Protein AF-A0A3D5X705-F1 (afdb_monomer)

Foldseek 3Di:
DVVCQVVVQVVCVVVVHDRDHDDDWADAAEPPADPDPVVVVVCCVVVVAVDCQPCVHPDPNNVVSVPADPQLVVVLDVVVDTHRDYDYHYVVSSVVSRCVVCVVVPDDDDDDPDDDDDDDPDDDD

Sequence (125 aa):
FDVHRMLYDWLIEKLEIFQSNQYEFARLNLTYTVMSKRKLLQLVEEGYVSGWDDPRMPTICGLRRRGYTPESIRVFAERVGVAKRDNVIDLSLLEFCLREDLNKSAQRRMAVLNPLKVVITNYPE

Secondary structure (DSSP, 8-state):
-GGGHHHHHHHHHHHT-----------EEETT----HHHHHHHHHTTSSSSTT-TTS-SHHHHHHHT--HHHHHHHHHHH---SS-EEE-HHHHHHHHHHHHHHHSPP----SS------SS---

pLDDT: mean 93.66, std 4.55, range [69.75, 97.56]

Structure (mmCIF, N/CA/C/O backbone):
data_AF-A0A3D5X705-F1
#
_entry.id   AF-A0A3D5X705-F1
#
loop_
_atom_site.group_PDB
_atom_site.id
_atom_site.type_symbol
_atom_site.label_atom_id
_atom_site.label_alt_id
_atom_site.label_comp_id
_atom_site.label_asym_id
_atom_site.label_entity_id
_atom_site.label_seq_id
_atom_site.pdbx_PDB_ins_code
_atom_site.Cartn_x
_atom_site.Cartn_y
_atom_site.Cartn_z
_ato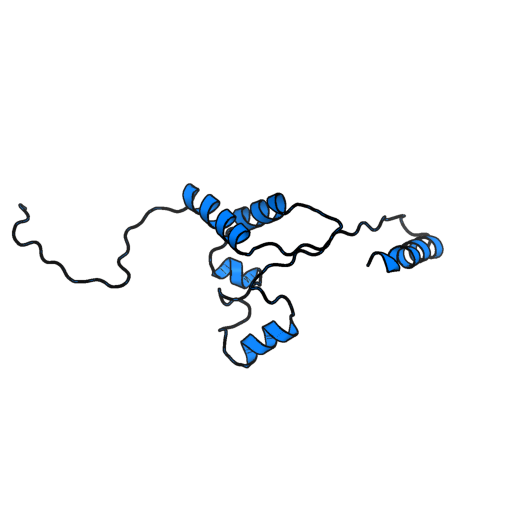m_site.occupancy
_atom_site.B_iso_or_equiv
_atom_site.auth_seq_id
_atom_site.auth_comp_id
_atom_site.auth_asym_id
_atom_site.auth_atom_id
_atom_site.pdbx_PDB_model_num
ATOM 1 N N . PHE A 1 1 ? 16.023 -5.071 -17.097 1.00 74.06 1 PHE A N 1
ATOM 2 C CA . PHE A 1 1 ? 16.507 -3.993 -17.984 1.00 74.06 1 PHE A CA 1
ATOM 3 C C . PHE A 1 1 ? 18.019 -4.021 -18.142 1.00 74.06 1 PHE A C 1
ATOM 5 O O . PHE A 1 1 ? 18.517 -3.486 -19.119 1.00 74.06 1 PHE A O 1
ATOM 12 N N . ASP A 1 2 ? 18.714 -4.752 -17.275 1.00 74.25 2 ASP A N 1
ATOM 13 C CA . ASP A 1 2 ? 20.167 -4.928 -17.266 1.00 74.25 2 ASP A CA 1
ATO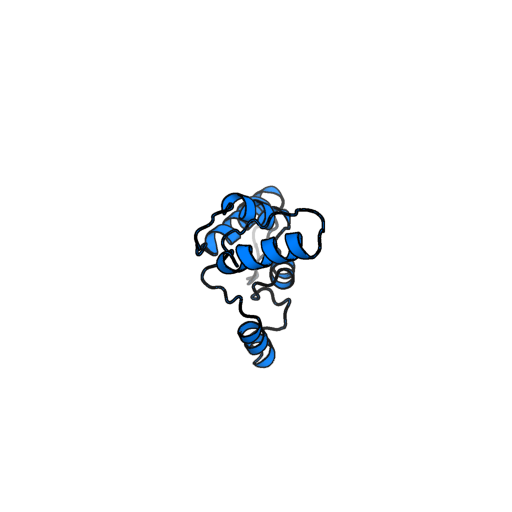M 14 C C . ASP A 1 2 ? 20.735 -5.373 -18.622 1.00 74.25 2 ASP A C 1
ATOM 16 O O . ASP A 1 2 ? 21.747 -4.848 -19.073 1.00 74.25 2 ASP A O 1
ATOM 20 N N . VAL A 1 3 ? 20.038 -6.277 -19.324 1.00 84.75 3 VAL A N 1
ATOM 21 C CA . VAL A 1 3 ? 20.436 -6.771 -20.658 1.00 84.75 3 VAL A CA 1
ATOM 22 C C . VAL A 1 3 ? 20.388 -5.671 -21.731 1.00 84.75 3 VAL A C 1
ATOM 24 O O . VAL A 1 3 ? 21.088 -5.749 -22.734 1.00 84.75 3 VAL A O 1
ATOM 27 N N . HIS A 1 4 ? 19.589 -4.621 -21.530 1.00 90.50 4 HIS A N 1
ATOM 28 C CA . HIS A 1 4 ? 19.430 -3.528 -22.492 1.00 90.50 4 HIS A CA 1
ATOM 29 C C . HIS A 1 4 ? 20.428 -2.388 -22.291 1.00 90.50 4 HIS A C 1
ATOM 31 O O . HIS A 1 4 ? 20.428 -1.460 -23.096 1.00 90.50 4 HIS A O 1
ATOM 37 N N . ARG A 1 5 ? 21.295 -2.445 -21.271 1.00 90.38 5 ARG A N 1
ATOM 38 C CA . ARG A 1 5 ? 22.257 -1.369 -21.006 1.00 90.38 5 ARG A CA 1
ATOM 39 C C . ARG A 1 5 ? 23.184 -1.116 -22.195 1.00 90.38 5 ARG A C 1
ATOM 41 O O . ARG A 1 5 ? 23.364 0.025 -22.584 1.00 90.38 5 ARG A O 1
ATOM 48 N N . MET A 1 6 ? 23.656 -2.175 -22.853 1.00 91.56 6 MET A N 1
ATOM 49 C CA . MET A 1 6 ? 24.499 -2.040 -24.049 1.00 91.56 6 MET A CA 1
ATOM 50 C C . MET A 1 6 ? 23.798 -1.281 -25.184 1.00 91.56 6 MET A C 1
ATOM 52 O O . MET A 1 6 ? 24.434 -0.514 -25.896 1.00 91.56 6 MET A O 1
ATOM 56 N N . LEU A 1 7 ? 22.487 -1.481 -25.349 1.00 94.31 7 LEU A N 1
ATOM 57 C CA . LEU A 1 7 ? 21.700 -0.751 -26.343 1.00 94.31 7 LEU A CA 1
ATOM 58 C C . LEU A 1 7 ? 21.486 0.711 -25.927 1.00 94.31 7 LEU A C 1
ATOM 60 O O . LEU A 1 7 ? 21.540 1.595 -26.776 1.00 94.31 7 LEU A O 1
ATOM 64 N N . TYR A 1 8 ? 21.256 0.960 -24.635 1.00 94.81 8 TYR A N 1
ATOM 65 C CA . TYR A 1 8 ? 21.140 2.307 -24.071 1.00 94.81 8 TYR A CA 1
ATOM 66 C C . TYR A 1 8 ? 22.425 3.116 -24.300 1.00 94.81 8 TYR A C 1
ATOM 68 O O . TYR A 1 8 ? 22.373 4.210 -24.859 1.00 94.81 8 TYR A O 1
ATOM 76 N N . ASP A 1 9 ? 23.576 2.532 -23.961 1.00 93.62 9 ASP A N 1
ATOM 77 C CA . ASP A 1 9 ? 24.892 3.154 -24.126 1.00 93.62 9 ASP A CA 1
ATOM 78 C C . ASP A 1 9 ? 25.210 3.399 -25.609 1.00 93.62 9 ASP A C 1
ATOM 80 O O . ASP A 1 9 ? 25.681 4.474 -25.980 1.00 93.62 9 ASP A O 1
ATOM 84 N N . TRP A 1 10 ? 24.875 2.439 -26.480 1.00 94.94 10 TRP A N 1
ATOM 85 C CA . TRP A 1 10 ? 25.052 2.583 -27.926 1.00 94.94 10 TRP A CA 1
ATOM 86 C C . TRP A 1 10 ? 24.226 3.738 -28.505 1.00 94.94 10 TRP A C 1
ATOM 88 O O . TRP A 1 10 ? 24.728 4.495 -29.334 1.00 94.94 10 TRP A O 1
ATOM 98 N N . LEU A 1 11 ? 22.972 3.910 -28.070 1.00 95.75 11 LEU A N 1
ATOM 99 C CA . LEU A 1 11 ? 22.134 5.028 -28.516 1.00 95.75 11 LEU A CA 1
ATOM 100 C C . LEU A 1 11 ? 22.716 6.378 -28.084 1.00 95.75 11 LEU A C 1
ATOM 102 O O . LEU A 1 11 ? 22.697 7.318 -28.873 1.00 95.75 11 LEU A O 1
ATOM 106 N N . ILE A 1 12 ? 23.254 6.470 -26.866 1.00 95.62 12 ILE A N 1
ATOM 107 C CA . ILE A 1 12 ? 23.916 7.688 -26.380 1.00 95.62 12 ILE A CA 1
ATOM 108 C C . ILE A 1 12 ? 25.133 8.024 -27.239 1.00 95.62 12 ILE A C 1
ATOM 110 O O . ILE A 1 12 ? 25.276 9.169 -27.662 1.00 95.62 12 ILE A O 1
ATOM 114 N N . GLU A 1 13 ? 25.971 7.025 -27.531 1.00 95.38 13 GLU A N 1
ATOM 115 C CA . GLU A 1 13 ? 27.156 7.192 -28.373 1.00 95.38 13 GLU A CA 1
ATOM 116 C C . GLU A 1 13 ? 26.778 7.657 -29.786 1.00 95.38 13 GLU A C 1
ATOM 118 O O . GLU A 1 13 ? 27.350 8.616 -30.294 1.00 95.38 13 GLU A O 1
ATOM 123 N N . LYS A 1 14 ? 25.797 7.006 -30.427 1.00 97.00 14 LYS A N 1
ATOM 124 C CA . LYS A 1 14 ? 25.426 7.308 -31.821 1.00 97.00 14 LYS A CA 1
ATOM 125 C C . LYS A 1 14 ? 24.657 8.602 -32.007 1.00 97.00 14 LYS A C 1
ATOM 127 O O . LYS A 1 14 ? 24.706 9.163 -33.097 1.00 97.00 14 LYS A O 1
ATOM 132 N N . LEU A 1 15 ? 23.933 9.050 -30.988 1.00 97.06 15 LEU A N 1
ATOM 133 C CA . LEU A 1 15 ? 23.209 10.317 -31.032 1.00 97.06 15 LEU A CA 1
ATOM 134 C C . LEU A 1 15 ? 24.053 11.494 -30.523 1.00 97.06 15 LEU A C 1
ATOM 136 O O . LEU A 1 15 ? 23.573 12.622 -30.580 1.00 97.06 15 LEU A O 1
ATOM 140 N N . GLU A 1 16 ? 25.271 11.242 -30.024 1.00 95.44 16 GLU A N 1
ATOM 141 C CA . GLU A 1 16 ? 26.184 12.253 -29.466 1.00 95.44 16 GLU A CA 1
ATOM 142 C C . GLU A 1 16 ? 25.519 13.127 -28.381 1.00 95.44 16 GLU A C 1
ATOM 144 O O . GLU A 1 16 ? 25.764 14.328 -28.257 1.00 95.44 16 GLU A O 1
ATOM 149 N N . ILE A 1 17 ? 24.637 12.515 -27.584 1.00 95.88 17 ILE A N 1
ATOM 150 C CA . ILE A 1 17 ? 23.885 13.188 -26.517 1.00 95.88 17 ILE A CA 1
ATOM 151 C C . ILE A 1 17 ? 24.608 13.104 -25.169 1.00 95.88 17 ILE A C 1
ATOM 153 O O . ILE A 1 17 ? 25.606 12.405 -25.005 1.00 95.88 17 ILE A O 1
ATOM 157 N N . PHE A 1 18 ? 24.073 13.815 -24.169 1.00 95.75 18 PHE A N 1
ATOM 158 C CA . PHE A 1 18 ? 24.590 13.789 -22.802 1.00 95.75 18 PHE A CA 1
ATOM 159 C C . PHE A 1 18 ? 24.775 12.353 -22.292 1.00 95.75 18 PHE A C 1
ATOM 161 O O . PHE A 1 18 ? 23.845 11.540 -22.320 1.00 95.75 18 PHE A O 1
ATOM 168 N N . GLN A 1 19 ? 25.972 12.073 -21.773 1.00 91.75 19 GLN A N 1
ATOM 169 C CA . GLN A 1 19 ? 26.382 10.747 -21.326 1.00 91.75 19 GLN A CA 1
ATOM 170 C C . GLN A 1 19 ? 25.759 10.389 -19.971 1.00 91.75 19 GLN A C 1
ATOM 172 O O . GLN A 1 19 ? 26.396 10.404 -18.918 1.00 91.75 19 GLN A O 1
ATOM 177 N N . SER A 1 20 ? 24.461 10.101 -20.009 1.00 94.81 20 SER A N 1
ATOM 178 C CA . SER A 1 20 ? 23.710 9.600 -18.863 1.00 94.81 20 SER A CA 1
ATOM 179 C C . SER A 1 20 ? 24.044 8.133 -18.583 1.00 94.81 20 SER A C 1
ATOM 181 O O . SER A 1 20 ? 24.300 7.360 -19.500 1.00 94.81 20 SER A O 1
ATOM 183 N N . ASN A 1 21 ? 24.007 7.744 -17.309 1.00 91.19 21 ASN A N 1
ATOM 184 C CA . ASN A 1 21 ? 24.278 6.374 -16.879 1.00 91.19 21 ASN A CA 1
ATOM 185 C C . ASN A 1 21 ? 22.982 5.687 -16.437 1.00 91.19 21 ASN A C 1
ATOM 187 O O . ASN A 1 21 ? 22.205 6.261 -15.669 1.00 91.19 21 ASN A O 1
ATOM 191 N N . GLN A 1 22 ? 22.773 4.444 -16.874 1.00 92.88 22 GLN A N 1
ATOM 192 C CA . GLN A 1 22 ? 21.658 3.614 -16.421 1.00 92.88 22 GLN A CA 1
ATOM 193 C C . GLN A 1 22 ? 22.065 2.798 -15.185 1.00 92.88 22 GLN A C 1
ATOM 195 O O . GLN A 1 22 ? 22.982 1.975 -15.239 1.00 92.88 22 GLN A O 1
ATOM 200 N N . TYR A 1 23 ? 21.345 2.998 -14.079 1.00 91.38 23 TYR A N 1
ATOM 201 C CA . TYR A 1 23 ? 21.489 2.212 -12.854 1.00 91.38 23 TYR A CA 1
ATOM 202 C C . TYR A 1 23 ? 20.176 1.512 -12.521 1.00 91.38 23 TYR A C 1
ATOM 204 O O . TYR A 1 23 ? 19.157 2.147 -12.259 1.00 91.38 23 TYR A O 1
ATOM 212 N N . GLU A 1 24 ? 20.210 0.189 -12.516 1.00 91.19 24 GLU A N 1
ATOM 213 C CA . GLU A 1 24 ? 19.068 -0.661 -12.232 1.00 91.19 24 GLU A CA 1
ATOM 214 C C . GLU A 1 24 ? 19.116 -1.168 -10.792 1.00 91.19 24 GLU A C 1
ATOM 216 O O . GLU A 1 24 ? 20.173 -1.456 -10.218 1.00 91.19 24 GLU A O 1
ATOM 221 N N . PHE A 1 25 ? 17.928 -1.304 -10.222 1.00 92.06 25 PHE A N 1
ATOM 222 C CA . PHE A 1 25 ? 17.693 -1.900 -8.921 1.00 92.06 25 PHE A CA 1
ATOM 223 C C . PHE A 1 25 ? 16.496 -2.845 -9.011 1.00 92.06 25 PHE A C 1
ATOM 225 O O . PHE A 1 25 ? 15.666 -2.755 -9.922 1.00 92.06 25 PHE A O 1
ATOM 232 N N . ALA A 1 26 ? 16.434 -3.781 -8.072 1.00 90.81 26 ALA A N 1
ATOM 233 C CA . ALA A 1 26 ? 15.373 -4.764 -8.002 1.00 90.81 26 ALA A CA 1
ATOM 234 C C . ALA A 1 26 ? 14.019 -4.101 -7.753 1.00 90.81 26 ALA A C 1
ATOM 236 O O . ALA A 1 26 ? 13.904 -3.084 -7.064 1.00 90.81 26 ALA A O 1
ATOM 237 N N . ARG A 1 27 ? 12.965 -4.708 -8.296 1.00 89.50 27 ARG A N 1
ATOM 238 C CA . ARG A 1 27 ? 11.605 -4.215 -8.076 1.00 89.50 27 ARG A CA 1
ATOM 239 C C . ARG A 1 27 ? 11.146 -4.565 -6.667 1.00 89.50 27 ARG A C 1
ATOM 241 O O . ARG A 1 27 ? 11.378 -5.671 -6.185 1.00 89.50 27 ARG A O 1
ATOM 248 N N . LEU A 1 28 ? 10.405 -3.646 -6.057 1.00 90.06 28 LEU A N 1
ATOM 249 C CA . LEU A 1 28 ? 9.678 -3.919 -4.827 1.00 90.06 28 LEU A CA 1
ATOM 250 C C . LEU A 1 28 ? 8.484 -4.832 -5.136 1.00 90.06 28 LEU A C 1
ATOM 252 O O . LEU A 1 28 ? 7.539 -4.416 -5.807 1.00 90.06 28 LEU A O 1
ATOM 256 N N . ASN A 1 29 ? 8.515 -6.056 -4.615 1.00 91.12 29 ASN A N 1
ATOM 257 C CA . ASN A 1 29 ? 7.368 -6.957 -4.615 1.00 91.12 29 ASN A CA 1
ATOM 258 C C . ASN A 1 29 ? 6.882 -7.159 -3.181 1.00 91.12 29 ASN A C 1
ATOM 260 O O . ASN A 1 29 ? 7.695 -7.310 -2.272 1.00 91.12 29 ASN A O 1
ATOM 264 N N . LEU A 1 30 ? 5.565 -7.180 -2.992 1.00 91.69 30 LEU A N 1
ATOM 265 C CA . LEU A 1 30 ? 4.925 -7.403 -1.698 1.00 91.69 30 LEU A CA 1
ATOM 266 C C . LEU A 1 30 ? 4.252 -8.777 -1.662 1.00 91.69 30 LEU A C 1
ATOM 268 O O . LEU 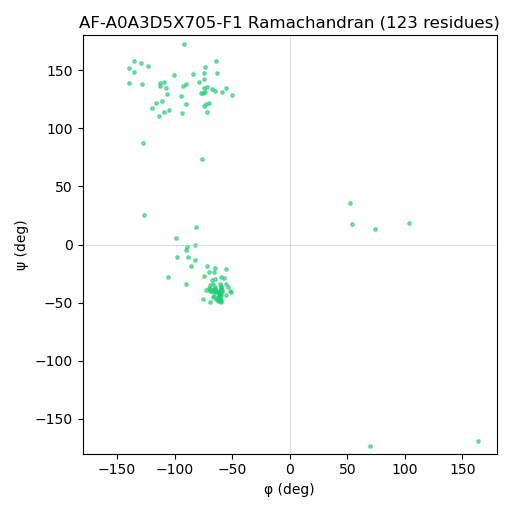A 1 30 ? 3.615 -9.182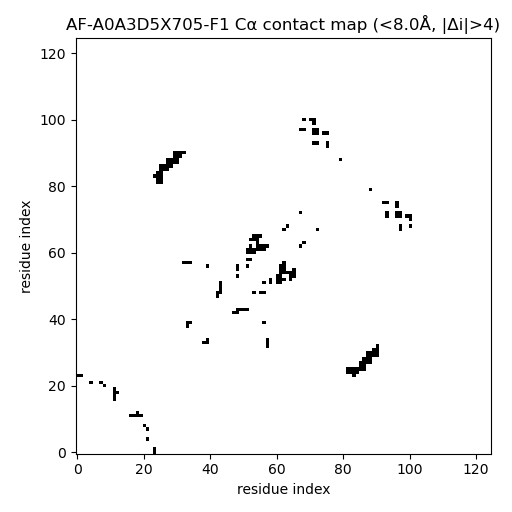 -2.639 1.00 91.69 30 LEU A O 1
ATOM 272 N N . THR A 1 31 ? 4.352 -9.479 -0.533 1.00 92.62 31 THR A N 1
ATOM 273 C CA . THR A 1 31 ? 3.529 -10.668 -0.264 1.00 92.62 31 THR A CA 1
ATOM 274 C C . THR A 1 31 ? 2.046 -10.287 -0.180 1.00 92.62 31 THR A C 1
ATOM 276 O O . THR A 1 31 ? 1.688 -9.124 0.032 1.00 92.62 31 THR A O 1
ATOM 279 N N . TYR A 1 32 ? 1.164 -11.272 -0.391 1.00 91.12 32 TYR A N 1
ATOM 280 C CA . TYR A 1 32 ? -0.302 -11.125 -0.310 1.00 91.12 32 TYR A CA 1
ATOM 281 C C . TYR A 1 32 ? -0.901 -10.013 -1.184 1.00 91.12 32 TYR A C 1
ATOM 283 O O . TYR A 1 32 ? -2.041 -9.602 -0.987 1.00 91.12 32 TYR A O 1
ATOM 291 N N . THR A 1 33 ? -0.143 -9.536 -2.170 1.00 91.75 33 THR A N 1
ATOM 292 C CA . THR A 1 33 ? -0.495 -8.368 -2.965 1.00 91.75 33 THR A CA 1
ATOM 293 C C . THR A 1 33 ? -0.416 -8.695 -4.447 1.00 91.75 33 THR A C 1
ATOM 295 O O . THR A 1 33 ? 0.519 -9.342 -4.919 1.00 91.75 33 THR A O 1
ATOM 298 N N . VAL A 1 34 ? -1.396 -8.217 -5.211 1.00 90.94 34 VAL A N 1
ATOM 299 C CA . VAL A 1 34 ? -1.413 -8.352 -6.667 1.00 90.94 34 VAL A CA 1
ATOM 300 C C . VAL A 1 34 ? -1.068 -7.011 -7.304 1.00 90.94 34 VAL A C 1
ATOM 302 O O . VAL A 1 34 ? -1.824 -6.057 -7.194 1.00 90.94 34 VAL A O 1
ATOM 305 N N . MET A 1 35 ? 0.054 -6.948 -8.020 1.00 86.62 35 MET A N 1
ATOM 306 C CA . MET A 1 35 ? 0.532 -5.704 -8.649 1.00 86.62 35 MET A CA 1
ATOM 307 C C . MET A 1 35 ? 0.168 -5.584 -10.138 1.00 86.62 35 MET A C 1
ATOM 309 O O . MET A 1 35 ? 0.354 -4.537 -10.755 1.00 86.62 35 MET A O 1
ATOM 313 N N . SER A 1 36 ? -0.325 -6.660 -10.759 1.00 92.56 36 SER A N 1
ATOM 314 C CA . SER A 1 36 ? -0.639 -6.657 -12.191 1.00 92.56 36 SER A CA 1
ATOM 315 C C . SER A 1 36 ? -1.888 -5.826 -12.473 1.00 92.56 36 SER A C 1
ATOM 317 O O . SER A 1 36 ? -2.975 -6.186 -12.024 1.00 92.56 36 SER A O 1
ATOM 319 N N . LYS A 1 37 ? -1.756 -4.788 -13.310 1.00 93.25 37 LYS A N 1
ATOM 320 C CA . LYS A 1 37 ? -2.880 -3.948 -13.757 1.00 93.25 37 LYS A CA 1
ATOM 321 C C . LYS A 1 37 ? -4.052 -4.769 -14.299 1.00 93.25 37 LYS A C 1
ATOM 323 O O . LYS A 1 37 ? -5.189 -4.461 -13.979 1.00 93.25 37 LYS A O 1
ATOM 328 N N . ARG A 1 38 ? -3.784 -5.825 -15.077 1.00 95.38 38 ARG A N 1
ATOM 329 C CA . ARG A 1 38 ? -4.834 -6.694 -15.639 1.00 95.38 38 ARG A CA 1
ATOM 330 C C . ARG A 1 38 ? -5.638 -7.398 -14.545 1.00 95.38 38 ARG A C 1
ATOM 332 O O . ARG A 1 38 ? -6.855 -7.418 -14.610 1.00 95.38 38 ARG A O 1
ATOM 339 N N . LYS A 1 39 ? -4.957 -7.950 -13.536 1.00 94.50 39 LYS A N 1
ATOM 340 C CA . LYS A 1 39 ? -5.624 -8.622 -12.410 1.00 94.50 39 LYS A CA 1
ATOM 341 C C . LYS A 1 39 ? -6.380 -7.624 -11.530 1.00 94.50 39 LYS A C 1
ATOM 343 O O . LYS A 1 39 ? -7.471 -7.921 -11.075 1.00 94.50 39 LYS A O 1
ATOM 348 N N . LEU A 1 40 ? -5.813 -6.438 -11.311 1.00 95.19 40 LEU A N 1
ATOM 349 C CA . LEU A 1 40 ? -6.482 -5.371 -10.567 1.00 95.19 40 LEU A CA 1
ATOM 350 C C . LEU A 1 40 ? -7.733 -4.859 -11.291 1.00 95.19 40 LEU A C 1
ATOM 352 O O . LEU A 1 40 ? -8.747 -4.636 -10.646 1.00 95.19 40 LEU A O 1
ATOM 356 N N . LEU A 1 41 ? -7.678 -4.725 -12.619 1.00 96.38 41 LEU A N 1
ATOM 357 C CA . LEU A 1 41 ? -8.839 -4.370 -13.434 1.00 96.38 41 LEU A CA 1
ATOM 358 C C . LEU A 1 41 ? -9.941 -5.427 -13.308 1.00 96.38 41 LEU A C 1
ATOM 360 O O . LEU A 1 41 ? -11.084 -5.065 -13.062 1.00 96.38 41 LEU A O 1
ATOM 364 N N . GLN A 1 42 ? -9.579 -6.711 -13.373 1.00 96.75 42 GLN A N 1
ATOM 365 C CA . GLN A 1 42 ? -10.525 -7.811 -13.185 1.00 96.75 42 GLN A CA 1
ATOM 366 C C . GLN A 1 42 ? -11.266 -7.709 -11.838 1.00 96.75 42 GLN A C 1
ATOM 368 O O . GLN A 1 42 ? -12.482 -7.837 -11.802 1.00 96.75 42 GLN A O 1
ATOM 373 N N . LEU A 1 43 ? -10.565 -7.394 -10.739 1.00 96.25 43 LEU A N 1
ATOM 374 C CA . LEU A 1 43 ? -11.198 -7.212 -9.421 1.00 96.25 43 LEU A CA 1
ATOM 375 C C . LEU A 1 43 ? -12.229 -6.074 -9.396 1.00 96.25 43 LEU A C 1
ATOM 377 O O . LEU A 1 43 ? -13.203 -6.151 -8.646 1.00 96.25 43 LEU A O 1
ATOM 381 N N . VAL A 1 44 ? -11.991 -5.014 -10.172 1.00 96.06 44 VAL A N 1
ATOM 382 C CA . VAL A 1 44 ? -12.903 -3.869 -10.293 1.00 96.06 44 VAL A CA 1
ATOM 383 C C . VAL A 1 44 ? -14.108 -4.237 -11.160 1.00 96.06 44 VAL A C 1
ATOM 385 O O . VAL A 1 44 ? -15.238 -3.980 -10.762 1.00 96.06 44 VAL A O 1
ATOM 388 N N . GLU A 1 45 ? -13.881 -4.859 -12.319 1.00 97.50 45 GLU A N 1
ATOM 389 C CA . GLU A 1 45 ? -14.940 -5.246 -13.264 1.00 97.50 45 GLU A CA 1
ATOM 390 C C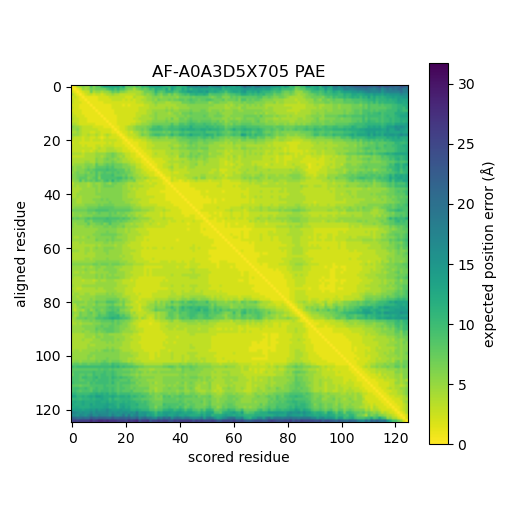 . GLU A 1 45 ? -15.875 -6.319 -12.690 1.00 97.50 45 GLU A C 1
ATOM 392 O O . GLU A 1 45 ? -17.086 -6.248 -12.878 1.00 97.50 45 GLU A O 1
ATOM 397 N N . GLU A 1 46 ? -15.331 -7.277 -11.937 1.00 97.44 46 GLU A N 1
ATOM 398 C CA . GLU A 1 46 ? -16.096 -8.341 -11.272 1.00 97.44 46 GLU A CA 1
ATOM 399 C C . GLU A 1 46 ? -16.716 -7.884 -9.932 1.00 97.44 46 GLU A C 1
ATOM 401 O O . GLU A 1 46 ? -17.400 -8.658 -9.265 1.00 97.44 46 GLU A O 1
ATOM 406 N N . GLY A 1 47 ? -16.503 -6.628 -9.519 1.00 96.06 47 GLY A N 1
ATOM 407 C CA . GLY A 1 47 ? -17.148 -6.029 -8.344 1.00 96.06 47 GLY A CA 1
ATOM 408 C C . GLY A 1 47 ? -16.629 -6.506 -6.980 1.00 96.06 47 GLY A C 1
ATOM 409 O O . GLY A 1 47 ? -17.248 -6.217 -5.955 1.00 96.06 47 GLY A O 1
ATOM 410 N N . TYR A 1 48 ? -15.486 -7.199 -6.920 1.00 96.19 48 TYR A N 1
ATOM 411 C CA . TYR A 1 48 ? -14.849 -7.585 -5.649 1.00 96.19 48 TYR A CA 1
ATOM 412 C C . TYR A 1 48 ? -14.376 -6.368 -4.841 1.00 96.19 48 TYR A C 1
ATOM 414 O O . TYR A 1 48 ? -14.339 -6.397 -3.602 1.00 96.19 48 TYR A O 1
ATOM 422 N N . VAL A 1 49 ? -14.021 -5.291 -5.545 1.00 96.75 49 VAL A N 1
ATOM 423 C CA . VAL A 1 49 ? -13.659 -3.990 -4.980 1.00 96.75 49 VAL A CA 1
ATOM 424 C C . VAL A 1 49 ? -14.549 -2.883 -5.533 1.00 96.75 49 VA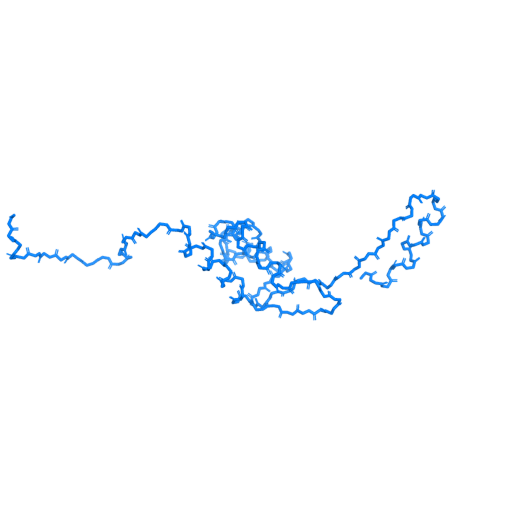L A C 1
ATOM 426 O O . VAL A 1 49 ? -15.065 -2.978 -6.639 1.00 96.75 49 VAL A O 1
ATOM 429 N N . SER A 1 50 ? -14.709 -1.809 -4.761 1.00 95.50 50 SER A N 1
ATOM 430 C CA . SER A 1 50 ? -15.533 -0.657 -5.154 1.00 95.50 50 SER A CA 1
ATOM 431 C C . SER A 1 50 ? -14.915 0.195 -6.271 1.00 95.50 50 SER A C 1
ATOM 433 O O . SER A 1 50 ? -15.622 0.966 -6.913 1.00 95.50 50 SER A O 1
ATOM 435 N N . GLY A 1 51 ? -13.607 0.069 -6.514 1.00 95.25 51 GLY A N 1
ATOM 436 C CA . GLY A 1 51 ? -12.881 0.841 -7.517 1.00 95.25 51 GLY A CA 1
ATOM 437 C C . GLY A 1 51 ? -11.367 0.794 -7.312 1.00 95.25 51 GLY A C 1
ATOM 438 O O . GLY A 1 51 ? -10.853 0.028 -6.498 1.00 95.25 51 GLY A O 1
ATOM 439 N N . TRP A 1 52 ? -10.639 1.643 -8.042 1.00 94.75 52 TRP A N 1
ATOM 440 C CA . TRP A 1 52 ? -9.171 1.726 -7.973 1.00 94.75 52 TRP A CA 1
ATOM 441 C C . TRP A 1 52 ? -8.637 2.312 -6.665 1.00 94.75 52 TRP A C 1
ATOM 443 O O . TRP A 1 52 ? -7.481 2.072 -6.319 1.00 94.75 52 TRP A O 1
ATOM 453 N N . ASP A 1 53 ? -9.454 3.094 -5.968 1.00 95.88 53 ASP A N 1
ATOM 454 C CA . ASP A 1 53 ? -9.148 3.727 -4.689 1.00 95.88 53 ASP A CA 1
ATOM 455 C C . ASP A 1 53 ? -9.712 2.945 -3.493 1.00 95.88 53 ASP A C 1
ATOM 457 O O . ASP A 1 53 ? -9.632 3.432 -2.368 1.00 95.88 53 ASP A O 1
ATOM 461 N N . ASP A 1 54 ? -10.289 1.756 -3.705 1.00 97.38 54 ASP A N 1
ATOM 462 C CA . ASP A 1 54 ? -10.786 0.914 -2.616 1.00 97.38 54 ASP A CA 1
ATOM 463 C C . ASP A 1 54 ? -9.654 0.641 -1.601 1.00 97.38 54 ASP A C 1
ATOM 465 O O . ASP A 1 54 ? -8.542 0.306 -2.017 1.00 97.38 54 ASP A O 1
ATOM 469 N N . PRO A 1 55 ? -9.890 0.743 -0.278 1.00 96.62 55 PRO A N 1
ATOM 470 C CA . PRO A 1 55 ? -8.862 0.507 0.742 1.00 96.62 55 PRO A CA 1
ATOM 471 C C . PRO A 1 55 ? -8.156 -0.856 0.662 1.00 96.62 55 PRO A C 1
ATOM 473 O O . PRO A 1 55 ? -7.062 -1.018 1.201 1.00 96.62 55 PRO A O 1
ATOM 476 N N . ARG A 1 56 ? -8.769 -1.854 0.014 1.00 94.56 56 ARG A N 1
ATOM 477 C CA . ARG A 1 56 ? -8.181 -3.186 -0.198 1.00 94.56 56 ARG A CA 1
ATOM 478 C C . ARG A 1 56 ? -7.227 -3.234 -1.395 1.00 94.56 56 ARG A C 1
ATOM 480 O O . ARG A 1 56 ? -6.490 -4.206 -1.537 1.00 94.56 56 ARG A O 1
ATOM 487 N N . MET A 1 57 ? -7.228 -2.210 -2.248 1.00 95.44 57 MET A N 1
ATOM 488 C CA . MET A 1 57 ? -6.351 -2.123 -3.411 1.00 95.44 57 MET A CA 1
ATOM 489 C C . MET A 1 57 ? -4.938 -1.688 -3.002 1.00 95.44 57 MET A C 1
ATOM 491 O O . MET A 1 57 ? -4.783 -0.759 -2.208 1.00 95.44 57 MET A O 1
ATOM 495 N N . PRO A 1 58 ? -3.885 -2.277 -3.596 1.00 94.44 58 PRO A N 1
ATOM 496 C CA . PRO A 1 58 ? -2.496 -1.915 -3.304 1.00 94.44 58 PRO A CA 1
ATOM 497 C C . PRO A 1 58 ? -2.024 -0.660 -4.051 1.00 94.44 58 PRO A C 1
ATOM 499 O O . PRO A 1 58 ? -0.828 -0.400 -4.173 1.00 94.44 58 PRO A O 1
ATOM 502 N N . THR A 1 59 ? -2.955 0.109 -4.609 1.00 94.75 59 THR A N 1
ATOM 503 C CA . THR A 1 59 ? -2.671 1.375 -5.279 1.00 94.75 59 THR A CA 1
ATOM 504 C C . THR A 1 59 ? -2.338 2.445 -4.244 1.00 94.75 59 THR A C 1
ATOM 506 O O . THR A 1 59 ? -2.836 2.425 -3.120 1.00 94.75 59 THR A O 1
ATOM 509 N N . ILE A 1 60 ? -1.542 3.447 -4.625 1.00 94.81 60 ILE A N 1
ATOM 510 C CA . ILE A 1 60 ? -1.251 4.578 -3.730 1.00 94.81 60 ILE A CA 1
ATOM 511 C C . ILE A 1 60 ? -2.539 5.313 -3.329 1.00 94.81 60 ILE A C 1
ATOM 513 O O . ILE A 1 60 ? -2.674 5.736 -2.183 1.00 94.81 60 ILE A O 1
ATOM 517 N N . CYS A 1 61 ? -3.518 5.428 -4.234 1.00 95.62 61 CYS A N 1
ATOM 518 C CA . CYS A 1 61 ? -4.820 6.004 -3.898 1.00 95.62 61 CYS A CA 1
ATOM 519 C C . CYS A 1 61 ? -5.617 5.135 -2.910 1.00 95.62 61 CYS A C 1
ATOM 521 O O . CYS A 1 61 ? -6.176 5.694 -1.967 1.00 95.62 61 CYS A O 1
ATOM 523 N N . GLY A 1 62 ? -5.612 3.806 -3.071 1.00 96.06 62 GLY A N 1
ATOM 524 C CA . GLY A 1 62 ? -6.241 2.862 -2.143 1.00 96.06 62 GLY A CA 1
ATOM 525 C C . GLY A 1 62 ? -5.613 2.907 -0.755 1.00 96.06 62 GLY A C 1
ATOM 526 O O . GLY A 1 62 ? -6.315 3.080 0.241 1.00 96.06 62 GLY A O 1
ATOM 527 N N . LEU A 1 63 ? -4.280 2.883 -0.678 1.00 95.94 63 LEU A N 1
ATOM 528 C CA . LEU A 1 63 ? -3.545 3.026 0.581 1.00 95.94 63 LEU A CA 1
ATOM 529 C C . LEU A 1 63 ? -3.826 4.374 1.258 1.00 95.94 63 LEU A C 1
ATOM 531 O O . LEU A 1 63 ? -4.080 4.416 2.463 1.00 95.94 63 LEU A O 1
ATOM 535 N N . ARG A 1 64 ? -3.866 5.470 0.490 1.00 96.94 64 ARG A N 1
ATOM 536 C CA . ARG A 1 64 ? -4.227 6.794 1.015 1.00 96.94 64 ARG A CA 1
ATOM 537 C C . ARG A 1 64 ? -5.643 6.801 1.595 1.00 96.94 64 ARG A C 1
ATOM 539 O O . ARG A 1 64 ? -5.836 7.311 2.692 1.00 96.94 64 ARG A O 1
ATOM 546 N N . ARG A 1 65 ? -6.627 6.210 0.903 1.00 97.38 65 ARG A N 1
ATOM 547 C CA . ARG A 1 65 ? -8.011 6.099 1.404 1.00 97.38 65 ARG A CA 1
ATOM 548 C C . ARG A 1 65 ? -8.117 5.180 2.624 1.00 97.38 65 ARG A C 1
ATOM 550 O O . ARG A 1 65 ? -8.919 5.451 3.510 1.00 97.38 65 ARG A O 1
ATOM 557 N N . ARG A 1 66 ? -7.294 4.127 2.697 1.00 96.56 66 ARG A N 1
ATOM 558 C CA . ARG A 1 66 ? -7.182 3.236 3.866 1.00 96.56 66 ARG A CA 1
ATOM 559 C C . ARG A 1 66 ? -6.642 3.950 5.112 1.00 96.56 66 ARG A C 1
ATOM 561 O O . ARG A 1 66 ? -6.860 3.455 6.213 1.00 96.56 66 ARG A O 1
ATOM 568 N N . GLY A 1 67 ? -5.968 5.089 4.950 1.00 96.62 67 GLY A N 1
ATOM 569 C CA . GLY A 1 67 ? -5.402 5.874 6.049 1.00 96.62 67 GLY A CA 1
ATOM 570 C C . GLY A 1 67 ? -3.889 5.729 6.212 1.00 96.62 67 GLY A C 1
ATOM 571 O O . GLY A 1 67 ? -3.368 6.057 7.274 1.00 96.62 67 GLY A O 1
ATOM 572 N N . TYR A 1 68 ? -3.173 5.245 5.190 1.00 97.06 68 TYR A N 1
ATOM 573 C CA . TYR A 1 68 ? -1.712 5.293 5.200 1.00 97.06 68 TYR A CA 1
ATOM 574 C C . TYR A 1 68 ? -1.212 6.734 5.111 1.00 97.06 68 TYR A C 1
ATOM 576 O O . TYR A 1 68 ? -1.650 7.505 4.253 1.00 97.06 68 TYR A O 1
ATOM 584 N N . THR A 1 69 ? -0.251 7.074 5.966 1.00 96.81 69 THR A N 1
ATOM 585 C CA . THR A 1 69 ? 0.432 8.368 5.931 1.00 96.81 69 THR A CA 1
ATOM 586 C C . THR A 1 69 ? 1.585 8.342 4.922 1.00 96.81 69 THR A C 1
ATOM 588 O O . THR A 1 69 ? 2.237 7.302 4.757 1.00 96.81 69 THR A O 1
ATOM 591 N N . PRO A 1 70 ? 1.888 9.462 4.241 1.00 96.88 70 PRO A N 1
ATOM 592 C CA . PRO A 1 70 ? 3.076 9.568 3.394 1.00 96.88 70 PRO A CA 1
ATOM 593 C C . PRO A 1 70 ? 4.372 9.208 4.134 1.00 96.88 70 PRO A C 1
ATOM 595 O O . PRO A 1 70 ? 5.269 8.591 3.561 1.00 96.88 70 PRO A O 1
ATOM 598 N N . GLU A 1 71 ? 4.458 9.569 5.413 1.00 96.88 71 GLU A N 1
ATOM 599 C CA . GLU A 1 71 ? 5.580 9.300 6.306 1.00 96.88 71 GLU A CA 1
ATOM 600 C C . GLU A 1 71 ? 5.782 7.795 6.499 1.00 96.88 71 GLU A C 1
ATOM 602 O O . GLU A 1 71 ? 6.889 7.303 6.280 1.00 96.88 71 GLU A O 1
ATOM 607 N N . SER A 1 72 ? 4.718 7.043 6.804 1.00 96.75 72 SER A N 1
ATOM 608 C CA . SER A 1 72 ? 4.804 5.587 6.978 1.00 96.75 72 SER A CA 1
ATOM 609 C C . SER A 1 72 ? 5.312 4.866 5.723 1.00 96.75 72 SER A C 1
ATOM 611 O O . SER A 1 72 ? 6.124 3.946 5.826 1.00 96.75 72 SER A O 1
ATOM 613 N N . ILE A 1 73 ? 4.896 5.314 4.532 1.00 96.19 73 ILE A N 1
ATOM 614 C CA . ILE A 1 73 ? 5.327 4.739 3.249 1.00 96.19 73 ILE A CA 1
ATOM 615 C C . ILE A 1 73 ? 6.805 5.050 2.980 1.00 96.19 73 ILE A C 1
ATOM 617 O O . ILE A 1 73 ? 7.537 4.177 2.511 1.00 96.19 73 ILE A O 1
ATOM 621 N N . ARG A 1 74 ? 7.268 6.268 3.296 1.00 96.31 74 ARG A N 1
ATOM 622 C CA . ARG A 1 74 ? 8.687 6.641 3.158 1.00 96.31 74 ARG A CA 1
ATOM 623 C C . ARG A 1 74 ? 9.574 5.824 4.093 1.00 96.31 74 ARG A C 1
ATOM 625 O O . ARG A 1 74 ? 10.540 5.229 3.629 1.00 96.31 74 ARG A O 1
ATOM 632 N N . VAL A 1 75 ? 9.189 5.699 5.364 1.00 96.38 75 VAL A N 1
ATOM 633 C CA . VAL A 1 75 ? 9.911 4.870 6.345 1.00 96.38 75 VAL A CA 1
ATOM 634 C C . VAL A 1 75 ? 9.945 3.403 5.911 1.00 96.38 75 VAL A C 1
ATOM 636 O O . VAL A 1 75 ? 10.965 2.733 6.060 1.00 96.38 75 VAL A O 1
ATOM 639 N N . PHE A 1 76 ? 8.850 2.888 5.350 1.00 95.81 76 PHE A N 1
ATOM 640 C CA . PHE A 1 76 ? 8.828 1.546 4.776 1.00 95.81 76 PHE A CA 1
ATOM 641 C C . PHE A 1 76 ? 9.838 1.401 3.626 1.00 95.81 76 PHE A C 1
ATOM 643 O O . PHE A 1 76 ? 10.628 0.457 3.629 1.00 95.81 76 PHE A O 1
ATOM 650 N N . ALA A 1 77 ? 9.864 2.346 2.680 1.00 94.25 77 ALA A N 1
ATOM 651 C CA . ALA A 1 77 ? 10.803 2.325 1.559 1.00 94.25 77 ALA A CA 1
ATOM 652 C C . ALA A 1 77 ? 12.272 2.394 2.021 1.00 94.25 77 ALA A C 1
ATOM 654 O O . ALA A 1 77 ? 13.110 1.650 1.514 1.00 94.25 77 ALA A O 1
ATOM 655 N N . GLU A 1 78 ? 12.572 3.223 3.024 1.00 94.50 78 GLU A N 1
ATOM 656 C CA . GLU A 1 78 ? 13.903 3.314 3.637 1.00 94.50 78 GLU A CA 1
ATOM 657 C C . GLU A 1 78 ? 14.331 1.992 4.288 1.00 94.50 78 GLU A C 1
ATOM 659 O O . GLU A 1 78 ? 15.472 1.564 4.125 1.00 94.50 78 GLU A O 1
ATOM 664 N N . ARG A 1 79 ? 13.412 1.313 4.989 1.00 93.50 79 ARG A N 1
ATOM 665 C CA . ARG A 1 79 ? 13.691 0.031 5.656 1.00 93.50 79 ARG A CA 1
ATOM 666 C C . ARG A 1 79 ? 13.907 -1.124 4.692 1.00 93.50 79 ARG A C 1
ATOM 668 O O . ARG A 1 79 ? 14.730 -1.989 4.975 1.00 93.50 79 ARG A O 1
ATOM 675 N N . VAL A 1 80 ? 13.156 -1.169 3.592 1.00 92.56 80 VAL A N 1
ATOM 676 C CA . VAL A 1 80 ? 13.376 -2.179 2.547 1.00 92.56 80 VAL A CA 1
ATOM 677 C C . VAL A 1 80 ? 14.745 -1.980 1.897 1.00 92.56 80 VAL A C 1
ATOM 679 O O . VAL A 1 80 ? 15.442 -2.956 1.616 1.00 92.56 80 VAL A O 1
ATOM 682 N N . GLY A 1 81 ? 15.137 -0.721 1.698 1.00 89.69 81 GLY A N 1
ATOM 683 C CA . GLY A 1 81 ? 16.401 -0.361 1.078 1.00 89.69 81 GLY A CA 1
ATOM 684 C C . GLY A 1 81 ? 16.452 -0.699 -0.413 1.00 89.69 81 GLY A C 1
ATOM 685 O O . GLY A 1 81 ? 15.468 -1.104 -1.036 1.00 89.69 81 GLY A O 1
ATOM 686 N N . VAL A 1 82 ? 17.631 -0.510 -1.003 1.00 89.62 82 VAL A N 1
ATOM 687 C CA . VAL A 1 82 ? 17.873 -0.753 -2.429 1.00 89.62 82 VAL A CA 1
ATOM 688 C C . VAL A 1 82 ? 18.791 -1.958 -2.578 1.00 89.62 82 VAL A C 1
ATOM 690 O O . VAL A 1 82 ? 19.905 -1.977 -2.059 1.00 89.62 82 VAL A O 1
ATOM 693 N N . ALA A 1 83 ? 18.333 -2.963 -3.319 1.00 87.31 83 ALA A N 1
ATOM 694 C CA . ALA A 1 83 ? 19.112 -4.149 -3.650 1.00 87.31 83 ALA A CA 1
ATOM 695 C C . ALA A 1 83 ? 19.079 -4.400 -5.161 1.00 87.31 83 ALA A C 1
ATOM 697 O O . ALA A 1 83 ? 18.153 -3.982 -5.849 1.00 87.31 83 ALA A O 1
ATOM 698 N N . LYS A 1 84 ? 20.081 -5.113 -5.685 1.00 83.88 84 LYS A N 1
ATOM 699 C CA . LYS A 1 84 ? 20.082 -5.587 -7.083 1.00 83.88 84 LYS A CA 1
ATOM 700 C C . LYS A 1 84 ? 19.363 -6.924 -7.273 1.00 83.88 84 LYS A C 1
ATOM 702 O O . LYS A 1 84 ? 19.023 -7.276 -8.393 1.00 83.88 84 LYS A O 1
ATOM 707 N N . ARG A 1 85 ? 19.162 -7.683 -6.192 1.00 85.00 85 ARG A N 1
ATOM 708 C CA . ARG A 1 85 ? 18.473 -8.978 -6.228 1.00 85.00 85 ARG A CA 1
ATOM 709 C C . ARG A 1 85 ? 16.992 -8.791 -5.952 1.00 85.00 85 ARG A C 1
ATOM 711 O O . ARG A 1 85 ? 16.639 -8.066 -5.025 1.00 85.00 85 ARG A O 1
ATOM 718 N N . ASP A 1 86 ? 16.166 -9.479 -6.732 1.00 84.06 86 ASP A N 1
ATOM 719 C CA . ASP A 1 86 ? 14.728 -9.522 -6.502 1.00 84.06 86 ASP A CA 1
ATOM 720 C C . ASP A 1 86 ? 14.432 -10.082 -5.111 1.00 84.06 86 ASP A C 1
ATOM 722 O O . ASP A 1 86 ? 14.964 -11.118 -4.706 1.00 84.06 86 ASP A O 1
ATOM 726 N N . ASN A 1 87 ? 13.581 -9.367 -4.381 1.00 85.25 87 ASN A N 1
ATOM 727 C CA . ASN A 1 87 ? 13.123 -9.760 -3.062 1.00 85.25 87 ASN A CA 1
ATOM 728 C C . ASN A 1 87 ? 11.610 -9.554 -2.961 1.00 85.25 87 ASN A C 1
ATOM 730 O O . ASN A 1 87 ? 11.047 -8.646 -3.582 1.00 85.25 87 ASN A O 1
ATOM 734 N N . VAL A 1 88 ? 10.961 -10.407 -2.176 1.00 90.00 88 VAL A N 1
ATOM 735 C CA . VAL A 1 88 ? 9.544 -10.280 -1.846 1.00 90.00 88 VAL A CA 1
ATOM 736 C C . VAL A 1 88 ? 9.457 -9.872 -0.384 1.00 90.00 88 VAL A C 1
ATOM 738 O O . VAL A 1 88 ? 9.855 -10.617 0.506 1.00 90.00 88 VAL A O 1
ATOM 741 N N . ILE A 1 89 ? 8.968 -8.661 -0.152 1.00 92.50 89 ILE A N 1
ATOM 742 C CA . ILE A 1 89 ? 8.844 -8.069 1.175 1.00 92.50 89 ILE A CA 1
ATOM 743 C C . ILE A 1 89 ? 7.484 -8.422 1.756 1.00 92.50 89 ILE A C 1
ATOM 745 O O . ILE A 1 89 ? 6.469 -8.370 1.060 1.00 92.50 89 ILE A O 1
ATOM 749 N N . ASP A 1 90 ? 7.457 -8.764 3.040 1.00 93.44 90 ASP A N 1
ATOM 750 C CA . ASP A 1 90 ? 6.204 -9.078 3.703 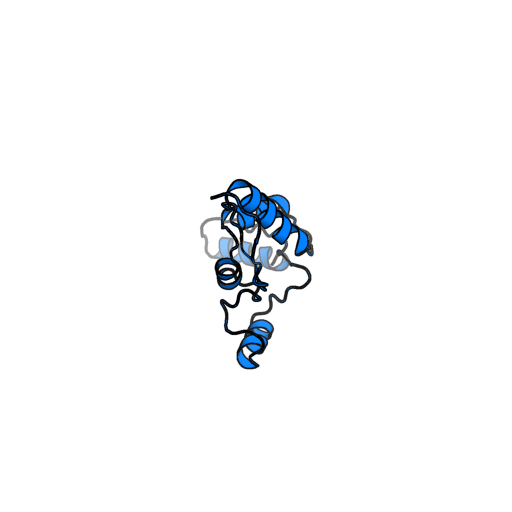1.00 93.44 90 ASP A CA 1
ATOM 751 C C . ASP A 1 90 ? 5.350 -7.820 3.940 1.00 93.44 90 ASP A C 1
ATOM 753 O O . ASP A 1 90 ? 5.848 -6.794 4.412 1.00 93.44 90 ASP A O 1
ATOM 757 N N . LEU A 1 91 ? 4.049 -7.909 3.650 1.00 93.06 91 LEU A N 1
ATOM 758 C CA . LEU A 1 91 ? 3.074 -6.846 3.902 1.00 93.06 91 LEU A CA 1
ATOM 759 C C . LEU A 1 91 ? 3.046 -6.430 5.382 1.00 93.06 91 LEU A C 1
ATOM 761 O O . LEU A 1 91 ? 2.791 -5.267 5.695 1.00 93.06 91 LEU A O 1
ATOM 765 N N . SER A 1 92 ? 3.368 -7.353 6.291 1.00 95.12 92 SER A N 1
ATOM 766 C CA . SER A 1 92 ? 3.468 -7.086 7.729 1.00 95.12 92 SER A CA 1
ATOM 767 C C . SER A 1 92 ? 4.435 -5.941 8.067 1.00 95.12 92 SER A C 1
ATOM 769 O O . SER A 1 92 ? 4.159 -5.162 8.981 1.00 95.12 92 SER A O 1
ATOM 771 N N . LEU A 1 93 ? 5.525 -5.775 7.305 1.00 95.44 93 LEU A N 1
ATOM 772 C CA . LEU A 1 93 ? 6.483 -4.685 7.500 1.00 95.44 93 LEU A CA 1
ATOM 773 C C . LEU A 1 93 ? 5.870 -3.323 7.149 1.00 95.44 93 LEU A C 1
ATOM 775 O O . LEU A 1 93 ? 6.099 -2.342 7.854 1.00 95.44 93 LEU A O 1
ATOM 779 N N . LEU A 1 94 ? 5.063 -3.267 6.088 1.00 95.19 94 LEU A N 1
ATOM 780 C CA . LEU A 1 94 ? 4.350 -2.052 5.694 1.00 95.19 94 LEU A CA 1
ATOM 781 C C . LEU A 1 94 ? 3.315 -1.656 6.759 1.00 95.19 94 LEU A C 1
ATOM 783 O O . LEU A 1 94 ? 3.254 -0.495 7.165 1.00 95.19 94 LEU A O 1
ATOM 787 N N . GLU A 1 95 ? 2.550 -2.624 7.272 1.00 95.69 95 GLU A N 1
ATOM 788 C CA . GLU A 1 95 ? 1.596 -2.376 8.359 1.00 95.69 95 GLU A CA 1
ATOM 789 C C . GLU A 1 95 ? 2.291 -1.954 9.658 1.00 95.69 95 GLU A C 1
ATOM 791 O O . GLU A 1 95 ? 1.781 -1.103 10.387 1.00 95.69 95 GLU A O 1
ATOM 796 N N . PHE A 1 96 ? 3.464 -2.522 9.946 1.00 97.31 96 PHE A N 1
ATOM 797 C CA . PHE A 1 96 ? 4.280 -2.130 11.089 1.00 97.31 96 PHE A CA 1
ATOM 798 C C . PHE A 1 96 ? 4.685 -0.652 11.006 1.00 97.31 96 PHE A C 1
ATOM 800 O O . PHE A 1 96 ? 4.504 0.085 11.975 1.00 97.31 96 PHE A O 1
ATOM 807 N N . CYS A 1 97 ? 5.175 -0.195 9.849 1.00 97.12 97 CYS A N 1
ATOM 808 C CA . CYS A 1 97 ? 5.547 1.207 9.643 1.00 97.12 97 CYS A CA 1
ATOM 809 C C . CYS A 1 97 ? 4.369 2.161 9.872 1.00 97.12 97 CYS A C 1
ATOM 811 O O . CYS A 1 97 ? 4.550 3.216 10.476 1.00 97.12 97 CYS A O 1
ATOM 813 N N . LEU A 1 98 ? 3.162 1.776 9.445 1.00 97.38 98 LEU A N 1
ATOM 814 C CA . LEU A 1 98 ? 1.957 2.563 9.698 1.00 97.38 98 LEU A CA 1
ATOM 815 C C . LEU A 1 98 ? 1.591 2.604 11.187 1.00 97.38 98 LEU A C 1
ATOM 817 O O . LEU A 1 98 ? 1.272 3.670 11.709 1.00 97.38 98 LEU A O 1
ATOM 821 N N . ARG A 1 99 ? 1.636 1.459 11.880 1.00 97.19 99 ARG A N 1
ATOM 822 C CA . ARG A 1 99 ? 1.318 1.386 13.317 1.00 97.19 99 ARG A CA 1
ATOM 823 C C . ARG A 1 99 ? 2.249 2.268 14.144 1.00 97.19 99 ARG A C 1
ATOM 825 O O . ARG A 1 99 ? 1.769 2.989 15.012 1.00 97.19 99 ARG A O 1
ATOM 832 N N . GLU A 1 100 ? 3.546 2.247 13.852 1.00 97.56 100 GLU A N 1
ATOM 833 C CA . GLU A 1 100 ? 4.539 3.069 14.554 1.00 97.56 100 GLU A CA 1
ATOM 834 C C . GLU A 1 100 ? 4.332 4.571 14.343 1.00 97.56 100 GLU A C 1
ATOM 836 O O . GLU A 1 100 ? 4.505 5.360 15.275 1.00 97.56 100 GLU A O 1
ATOM 841 N N . ASP A 1 101 ? 3.957 4.968 13.128 1.00 96.81 101 ASP A N 1
ATOM 842 C CA . ASP A 1 101 ? 3.676 6.362 12.800 1.00 96.81 101 ASP A CA 1
ATOM 843 C C . ASP A 1 101 ? 2.395 6.857 13.494 1.00 96.81 101 ASP A C 1
ATOM 845 O O . ASP A 1 101 ? 2.400 7.868 14.205 1.00 96.81 101 ASP A O 1
ATOM 849 N N . LEU A 1 102 ? 1.307 6.089 13.384 1.00 97.00 102 LEU A N 1
ATOM 850 C CA . LEU A 1 102 ? 0.026 6.432 14.003 1.00 97.00 102 LEU A CA 1
ATOM 851 C C . LEU A 1 102 ? 0.075 6.378 15.531 1.00 97.00 102 LEU A C 1
ATOM 853 O O . LEU A 1 102 ? -0.604 7.165 16.180 1.00 97.00 102 LEU A O 1
ATOM 857 N N . ASN A 1 103 ? 0.895 5.516 16.135 1.00 96.81 103 ASN A N 1
ATOM 858 C CA . ASN A 1 103 ? 1.042 5.475 17.592 1.00 96.81 103 ASN A CA 1
ATOM 859 C C . ASN A 1 103 ? 1.533 6.816 18.177 1.00 96.81 103 ASN A C 1
ATOM 861 O O . ASN A 1 103 ? 1.216 7.144 19.321 1.00 96.81 103 ASN A O 1
ATOM 865 N N . LYS A 1 104 ? 2.287 7.601 17.396 1.00 95.88 104 LYS A N 1
ATOM 866 C CA . LYS A 1 104 ? 2.831 8.902 17.813 1.00 95.88 104 LYS A CA 1
ATOM 867 C C . LYS A 1 104 ? 1.89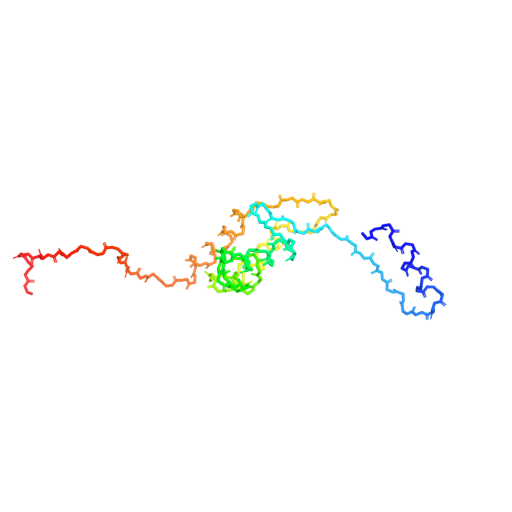9 10.070 17.493 1.00 95.88 104 LYS A C 1
ATOM 869 O O . LYS A 1 104 ? 1.874 11.041 18.242 1.00 95.88 104 LYS A O 1
ATOM 874 N N . SER A 1 105 ? 1.167 9.994 16.383 1.00 94.06 105 SER A N 1
ATOM 875 C CA . SER A 1 105 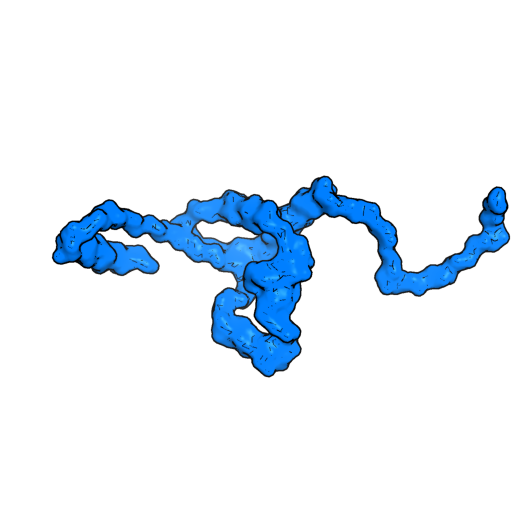? 0.394 11.118 15.836 1.00 94.06 105 SER A CA 1
ATOM 876 C C . SER A 1 105 ? -1.120 11.006 16.051 1.00 94.06 105 SER A C 1
ATOM 878 O O . SER A 1 105 ? -1.805 12.028 16.143 1.00 94.06 105 SER A O 1
ATOM 880 N N . ALA A 1 106 ? -1.669 9.791 16.148 1.00 95.50 106 ALA A N 1
ATOM 881 C CA . ALA A 1 106 ? -3.108 9.576 16.214 1.00 95.50 106 ALA A CA 1
ATOM 882 C C . ALA A 1 106 ? -3.669 9.894 17.606 1.00 95.50 106 ALA A C 1
ATOM 884 O O . ALA A 1 106 ? -3.203 9.410 18.640 1.00 95.50 106 ALA A O 1
ATOM 885 N N . GLN A 1 107 ? -4.738 10.686 17.634 1.00 96.31 107 GLN A N 1
ATOM 886 C CA . GLN A 1 107 ? -5.409 11.045 18.876 1.00 96.31 107 GLN A CA 1
ATOM 887 C C . GLN A 1 107 ? -6.243 9.873 19.404 1.00 96.31 107 GLN A C 1
ATOM 889 O O . GLN A 1 107 ? -7.070 9.308 18.689 1.00 96.31 107 GLN A O 1
ATOM 894 N N . ARG A 1 108 ? -6.079 9.540 20.688 1.00 96.62 108 ARG A N 1
ATOM 895 C CA . ARG A 1 108 ? -6.863 8.479 21.333 1.00 96.62 108 ARG A CA 1
ATOM 896 C C . ARG A 1 108 ? -8.295 8.953 21.575 1.00 96.62 108 ARG A C 1
ATOM 898 O O . ARG A 1 108 ? -8.524 10.055 22.083 1.00 96.62 108 ARG A O 1
ATOM 905 N N . ARG A 1 109 ? -9.259 8.121 21.187 1.00 96.44 109 ARG A N 1
ATOM 906 C CA . ARG A 1 109 ? -10.702 8.330 21.355 1.00 96.44 109 ARG A CA 1
ATOM 907 C C . ARG A 1 109 ? -11.352 7.008 21.748 1.00 96.44 109 ARG A C 1
ATOM 909 O O . ARG A 1 109 ? -10.841 5.948 21.400 1.00 96.44 109 ARG A O 1
ATOM 916 N N . MET A 1 110 ? -12.465 7.081 22.471 1.00 97.19 110 MET A N 1
ATOM 917 C CA . MET A 1 110 ? -13.265 5.908 22.816 1.00 97.19 110 MET A CA 1
ATOM 918 C C . MET A 1 110 ? -14.379 5.746 21.786 1.00 97.19 110 MET A C 1
ATOM 920 O O . MET A 1 110 ? -15.118 6.691 21.521 1.00 97.19 110 MET A O 1
ATOM 924 N N . ALA A 1 111 ? -14.494 4.554 21.215 1.00 96.81 111 ALA A N 1
ATOM 925 C CA . ALA A 1 111 ? -15.577 4.181 20.319 1.00 96.81 111 ALA A CA 1
ATOM 926 C C . ALA A 1 111 ? -16.001 2.747 20.641 1.00 96.81 111 ALA A C 1
ATOM 928 O O . ALA A 1 111 ? -15.154 1.889 20.888 1.00 96.81 111 ALA A O 1
ATOM 929 N N . VAL A 1 112 ? -17.308 2.489 20.631 1.00 96.31 112 VAL A N 1
ATOM 930 C CA . VAL A 1 112 ? -17.869 1.147 20.801 1.00 96.31 112 VAL A CA 1
ATOM 931 C C . VAL A 1 112 ? -18.531 0.766 19.486 1.00 96.31 112 VAL A C 1
ATOM 933 O O . VAL A 1 112 ? -19.530 1.367 19.103 1.00 96.31 112 VAL A O 1
ATOM 936 N N . LEU A 1 113 ? -17.952 -0.204 18.773 1.00 97.00 113 LEU A N 1
ATOM 937 C CA . LEU A 1 113 ? -18.429 -0.598 17.441 1.00 97.00 113 LEU A CA 1
ATOM 938 C C . LEU A 1 113 ? -19.796 -1.290 17.492 1.00 97.00 113 LEU A C 1
ATOM 940 O O . LEU A 1 113 ? -20.609 -1.113 16.592 1.00 97.00 113 LEU A O 1
ATOM 944 N N . ASN A 1 114 ? -20.044 -2.060 18.552 1.00 96.50 114 ASN A N 1
ATOM 945 C CA . ASN A 1 114 ? -21.316 -2.727 18.800 1.00 96.50 114 ASN A CA 1
ATOM 946 C C . ASN A 1 114 ? -21.810 -2.371 20.214 1.00 96.50 114 ASN A C 1
ATOM 948 O O . ASN A 1 114 ? -21.432 -3.043 21.178 1.00 96.50 114 ASN A O 1
ATOM 952 N N . PRO A 1 115 ? -22.540 -1.254 20.373 1.00 96.31 115 PRO A N 1
ATOM 953 C CA . PRO A 1 115 ? -22.881 -0.722 21.684 1.00 96.31 115 PRO A CA 1
ATOM 954 C C . PRO A 1 115 ? -23.971 -1.545 22.372 1.00 96.31 115 PRO A C 1
ATOM 956 O O . PRO A 1 115 ? -25.017 -1.833 21.796 1.00 96.31 115 PRO A O 1
ATOM 959 N N . LEU A 1 116 ? -23.756 -1.840 23.654 1.00 96.25 116 LEU A N 1
ATOM 960 C CA . LEU A 1 116 ? -24.795 -2.330 24.556 1.00 96.25 116 LEU A CA 1
ATOM 961 C C . LEU A 1 116 ? -25.180 -1.205 25.511 1.00 96.25 116 LEU A C 1
ATOM 963 O O . LEU A 1 116 ? -24.316 -0.570 26.118 1.00 96.25 116 LEU A O 1
ATOM 967 N N . LYS A 1 117 ? -26.482 -0.940 25.634 1.00 94.81 117 LYS A N 1
ATOM 968 C CA . LYS A 1 117 ? -26.983 0.095 26.537 1.00 94.81 117 LYS A CA 1
ATOM 969 C C . LYS A 1 117 ? -26.789 -0.362 27.981 1.00 94.81 117 LYS A C 1
ATOM 971 O O . LYS A 1 117 ? -27.333 -1.385 28.383 1.00 94.81 117 LYS A O 1
ATOM 976 N N . VAL A 1 118 ? -26.058 0.430 28.756 1.00 94.75 118 VAL A N 1
ATOM 977 C CA . VAL A 1 118 ? -25.849 0.210 30.190 1.00 94.75 118 VAL A CA 1
ATOM 978 C C . VAL A 1 118 ? -26.534 1.334 30.958 1.00 94.75 118 VAL A C 1
ATOM 980 O O . VAL A 1 118 ? -26.449 2.497 30.567 1.00 94.75 118 VAL A O 1
ATOM 983 N N . VAL A 1 119 ? -27.232 0.979 32.036 1.00 94.50 119 VAL A N 1
ATOM 984 C CA . VAL A 1 119 ? -27.857 1.927 32.966 1.00 94.50 119 VAL A CA 1
ATOM 985 C C . VAL A 1 119 ? -27.181 1.759 34.320 1.00 94.50 119 VAL A C 1
ATOM 987 O O . VAL A 1 119 ? -27.173 0.659 34.867 1.00 94.50 119 VAL A O 1
ATOM 990 N N . ILE A 1 120 ? -26.604 2.838 34.847 1.00 93.31 120 ILE A N 1
ATOM 991 C CA . ILE A 1 120 ? -25.986 2.854 36.175 1.00 93.31 120 ILE A CA 1
ATOM 992 C C . ILE A 1 120 ? -27.048 3.337 37.164 1.00 93.31 120 ILE A C 1
ATOM 994 O O . ILE A 1 120 ? -27.492 4.477 37.082 1.00 93.31 120 ILE A O 1
ATOM 998 N N . THR A 1 121 ? -27.487 2.465 38.074 1.00 95.06 121 THR A N 1
ATOM 999 C CA . THR A 1 121 ? -28.603 2.743 38.999 1.00 95.06 121 THR A CA 1
ATOM 1000 C C . THR A 1 121 ? -28.176 3.413 40.303 1.00 95.06 121 THR A C 1
ATOM 1002 O O . THR A 1 121 ? -29.026 3.834 41.077 1.00 95.06 121 THR A O 1
ATOM 1005 N N . ASN A 1 122 ? -26.875 3.473 40.577 1.00 94.19 122 ASN A N 1
ATOM 1006 C CA . ASN A 1 122 ? -26.303 3.922 41.846 1.00 94.19 122 ASN A CA 1
ATOM 1007 C C . ASN A 1 122 ? -25.256 5.035 41.673 1.00 94.19 122 ASN A C 1
ATOM 1009 O O . ASN A 1 122 ? -24.358 5.154 42.504 1.00 94.19 122 ASN A O 1
ATOM 1013 N N . TYR A 1 123 ? -25.327 5.810 40.587 1.00 90.69 123 TYR A N 1
ATOM 1014 C CA . TYR A 1 123 ? -24.427 6.944 40.394 1.00 90.69 123 TYR A CA 1
ATOM 1015 C C . TYR A 1 123 ? -24.864 8.088 41.329 1.00 90.69 123 TYR A C 1
ATOM 1017 O O . TYR A 1 123 ? -26.014 8.517 41.220 1.00 90.69 123 TYR A O 1
ATOM 1025 N N . PRO A 1 124 ? -24.016 8.544 42.269 1.00 86.25 124 PRO A N 1
ATOM 1026 C CA . PRO A 1 124 ? -24.304 9.751 43.035 1.00 86.25 124 PRO A CA 1
ATOM 1027 C C . PRO A 1 124 ? -24.299 10.935 42.062 1.00 86.25 124 PRO A C 1
ATOM 1029 O O . PRO A 1 124 ? -23.381 11.008 41.245 1.00 86.25 124 PRO A O 1
ATOM 1032 N N . GLU A 1 125 ? -25.317 11.800 42.104 1.00 69.75 125 GLU A N 1
ATOM 1033 C CA . GLU A 1 125 ? -25.328 13.040 41.303 1.00 69.75 125 GLU A CA 1
ATOM 1034 C C . GLU A 1 125 ? -24.029 13.845 41.459 1.00 69.75 125 GLU A C 1
ATOM 1036 O O . GLU A 1 125 ? -23.547 13.986 42.610 1.00 69.75 125 GLU A O 1
#

Mean predicted aligned error: 5.26 Å

Nearest PDB structures (foldseek):
  1qtq-assembly1_A  TM=9.093E-01  e=1.421E-11  Escherichia coli
  1gsg-assembly1_P  TM=9.253E-01  e=4.142E-11  Escherichia coli
  4p2b-assembly1_A  TM=9.583E-01  e=8.085E-11  Toxoplasma gondii
  4jyz-assembly1_A  TM=9.167E-01  e=4.735E-11  Escherichia coli K-12
  8uk6-assembly1_A  TM=9.558E-01  e=1.946E-08  Candida albicans

Solvent-accessible surface area (backbone atoms only — not comparable to full-atom values): 7982 Å² total; per-residue (Å²): 112,78,88,47,46,67,58,54,53,48,52,33,63,76,66,71,48,82,89,77,83,92,82,84,64,39,64,93,39,52,46,102,58,78,85,51,66,71,62,51,48,49,38,39,76,72,58,80,36,92,42,73,48,27,57,86,33,90,38,73,56,0,35,45,67,59,64,54,50,74,64,23,56,50,55,32,53,63,71,72,53,89,46,74,62,78,53,77,43,60,51,66,55,52,54,46,32,38,52,60,49,42,72,75,70,57,80,90,78,90,81,69,95,79,77,76,94,79,82,81,91,79,71,80,132

Radius of gyration: 23.48 Å; Cα contacts (8 Å, |Δi|>4): 101; chains: 1; bounding box: 56×25×75 Å